Protein AF-A0A0A2DG38-F1 (afdb_monomer_lite)

pLDDT: mean 75.67, std 15.58, range [41.16, 90.81]

Sequence (60 aa):
MRIRDDFHGSVYAHTAGGVVVLTAGGEVPDGAQVDAGLLDPDSPPTTPVKRGGGRARKSE

Secondary structure (DSSP, 8-state):
-BB-TT--S-EEEEETTEEEEE-TTPBPPTT-B--GGGB-TTSPP---------------

Foldseek 3Di:
DFFAQPDPDWDFWQAPVGTDIADHRGDDDPRTDDDPVRDDPPDDPPPRPPPDDDDPDDDD

Organism: NCBI:txid99807

Radius of gyration: 15.99 Å; chains: 1; bounding box: 44×41×25 Å

Structure (mmCIF, N/CA/C/O backbone):
data_AF-A0A0A2DG38-F1
#
_entry.id   AF-A0A0A2DG38-F1
#
loop_
_atom_site.group_PDB
_atom_site.id
_atom_site.type_symbol
_atom_site.label_atom_id
_atom_site.label_alt_id
_atom_site.label_comp_id
_atom_site.label_asym_id
_atom_site.label_entity_id
_atom_site.label_seq_id
_atom_site.pdbx_PDB_ins_code
_atom_site.Cartn_x
_atom_site.Cartn_y
_atom_site.Cartn_z
_atom_site.occupancy
_atom_site.B_iso_or_equiv
_atom_site.auth_seq_id
_atom_site.auth_comp_id
_atom_site.auth_asym_id
_atom_site.auth_atom_id
_atom_site.pdbx_PDB_model_num
ATOM 1 N N . MET A 1 1 ? -5.425 4.269 -9.814 1.00 83.88 1 MET A N 1
ATOM 2 C CA . MET A 1 1 ? -4.146 3.885 -9.177 1.00 83.88 1 MET A CA 1
ATOM 3 C C . MET A 1 1 ? -4.097 2.393 -8.930 1.00 83.88 1 MET A C 1
ATOM 5 O O . MET A 1 1 ? -5.018 1.829 -8.343 1.00 83.88 1 MET A O 1
ATOM 9 N N . ARG A 1 2 ? -3.015 1.765 -9.381 1.00 87.38 2 ARG A N 1
ATOM 10 C CA . ARG A 1 2 ? -2.723 0.344 -9.187 1.00 87.38 2 ARG A CA 1
ATOM 11 C C . ARG A 1 2 ? -1.276 0.169 -8.754 1.00 87.38 2 ARG A C 1
ATOM 13 O O . ARG A 1 2 ? -0.454 1.052 -9.000 1.00 87.38 2 ARG A O 1
ATOM 20 N N . ILE A 1 3 ? -0.992 -0.958 -8.114 1.00 89.62 3 ILE A N 1
ATOM 21 C CA . ILE A 1 3 ? 0.380 -1.410 -7.885 1.00 89.62 3 ILE A CA 1
ATOM 22 C C . ILE A 1 3 ? 0.976 -1.831 -9.226 1.00 89.62 3 ILE A C 1
ATOM 24 O O . ILE A 1 3 ? 0.277 -2.443 -10.035 1.00 89.62 3 ILE A O 1
ATOM 28 N N . ARG A 1 4 ? 2.256 -1.526 -9.442 1.00 89.12 4 ARG A N 1
ATOM 29 C CA . ARG A 1 4 ? 2.982 -1.936 -10.649 1.00 89.12 4 ARG A CA 1
ATOM 30 C C . ARG A 1 4 ? 2.873 -3.441 -10.893 1.00 89.12 4 ARG A C 1
ATOM 32 O O . ARG A 1 4 ? 2.954 -4.238 -9.954 1.00 89.12 4 ARG A O 1
ATOM 39 N N . ASP A 1 5 ? 2.738 -3.828 -12.155 1.00 87.75 5 ASP A N 1
ATOM 40 C CA . ASP A 1 5 ? 2.670 -5.238 -12.557 1.00 87.75 5 ASP A CA 1
ATOM 41 C C . ASP A 1 5 ? 4.018 -5.970 -12.421 1.00 87.75 5 ASP A C 1
ATOM 43 O O . ASP A 1 5 ? 4.047 -7.190 -12.268 1.00 87.75 5 ASP A O 1
ATOM 47 N N . ASP A 1 6 ? 5.137 -5.240 -12.420 1.00 86.88 6 ASP A N 1
ATOM 48 C CA . ASP A 1 6 ? 6.489 -5.788 -12.237 1.00 86.88 6 ASP A CA 1
ATOM 49 C C . ASP A 1 6 ? 6.914 -5.910 -10.761 1.00 86.88 6 ASP A C 1
ATOM 51 O O . ASP A 1 6 ? 8.046 -6.295 -10.455 1.00 86.88 6 ASP A O 1
ATOM 55 N N . PHE A 1 7 ? 6.018 -5.601 -9.819 1.00 85.88 7 PHE A N 1
ATOM 56 C CA . PHE A 1 7 ? 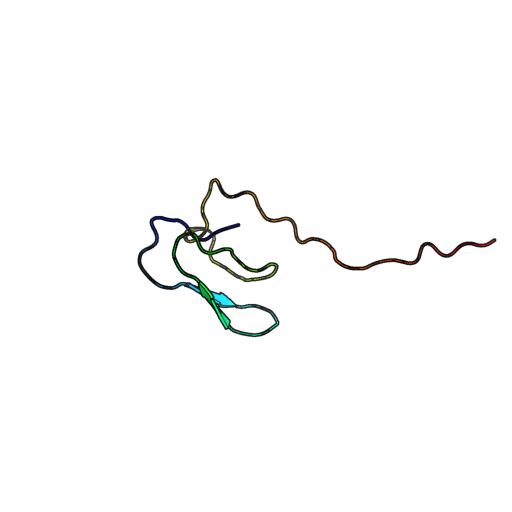6.317 -5.694 -8.397 1.00 85.88 7 PHE A CA 1
ATOM 57 C C . PHE A 1 7 ? 6.295 -7.148 -7.906 1.00 85.88 7 PHE A C 1
ATOM 59 O O . PHE A 1 7 ? 5.261 -7.812 -7.891 1.00 85.88 7 PHE A O 1
ATOM 66 N N . HIS A 1 8 ? 7.426 -7.647 -7.410 1.00 84.88 8 HIS A N 1
ATOM 67 C CA . HIS A 1 8 ? 7.498 -8.977 -6.809 1.00 84.88 8 HIS A CA 1
ATOM 68 C C . HIS A 1 8 ? 7.301 -8.907 -5.291 1.00 84.88 8 HIS A C 1
ATOM 70 O O . HIS A 1 8 ? 8.216 -8.543 -4.553 1.00 84.88 8 HIS A O 1
ATOM 76 N N . GLY A 1 9 ? 6.114 -9.289 -4.814 1.00 86.75 9 GLY A N 1
ATOM 77 C CA . GLY A 1 9 ? 5.818 -9.387 -3.384 1.00 86.75 9 GLY A CA 1
ATOM 78 C C . GLY A 1 9 ? 4.393 -8.979 -3.027 1.00 86.75 9 GLY A C 1
ATOM 79 O O . GLY A 1 9 ? 3.472 -9.071 -3.839 1.00 86.75 9 GLY A O 1
ATOM 80 N N . SER A 1 10 ? 4.215 -8.528 -1.786 1.00 87.25 10 SER A N 1
ATOM 81 C CA . SER A 1 10 ? 2.942 -8.023 -1.272 1.00 87.25 10 SER A CA 1
ATOM 82 C C . SER A 1 10 ? 3.126 -6.630 -0.679 1.00 87.25 10 SER A C 1
ATOM 84 O O . SER A 1 10 ? 4.089 -6.383 0.047 1.00 87.25 10 SER A O 1
ATOM 86 N N . VAL A 1 11 ? 2.201 -5.725 -0.988 1.00 87.31 11 VAL A N 1
ATOM 87 C CA . VAL A 1 11 ? 2.173 -4.349 -0.486 1.00 87.31 11 VAL A CA 1
ATOM 88 C C . VAL A 1 11 ? 1.140 -4.256 0.627 1.00 87.31 11 VAL A C 1
ATOM 90 O O . VAL A 1 11 ? -0.026 -4.586 0.426 1.00 87.31 11 VAL A O 1
ATOM 93 N N . TYR A 1 12 ? 1.557 -3.778 1.795 1.00 88.19 12 TYR A N 1
ATOM 94 C CA . TYR A 1 12 ? 0.650 -3.472 2.897 1.00 88.19 12 TYR A CA 1
ATOM 95 C C . TYR A 1 12 ? 0.195 -2.019 2.773 1.00 8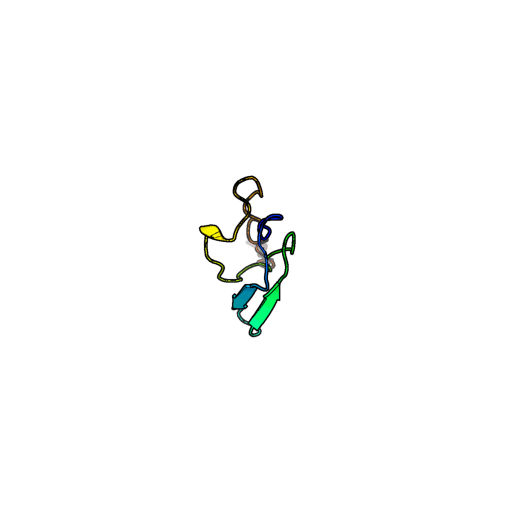8.19 12 TYR A C 1
ATOM 97 O O . TYR A 1 12 ? 0.968 -1.094 3.010 1.00 88.19 12 TYR A O 1
ATOM 105 N N . ALA A 1 13 ? -1.056 -1.821 2.376 1.00 86.94 13 ALA A N 1
ATOM 106 C CA . ALA A 1 13 ? -1.661 -0.512 2.203 1.00 86.94 13 ALA A CA 1
ATOM 107 C C . ALA A 1 13 ? -2.468 -0.136 3.453 1.00 86.94 13 ALA A C 1
ATOM 109 O O . ALA A 1 13 ? -3.374 -0.862 3.869 1.00 86.94 13 ALA A O 1
ATOM 110 N N . HIS A 1 14 ? -2.149 1.010 4.054 1.00 85.94 14 HIS A N 1
ATOM 111 C CA . HIS A 1 14 ? -2.884 1.524 5.207 1.00 85.94 14 HIS A CA 1
ATOM 112 C C . HIS A 1 14 ? -4.101 2.323 4.745 1.00 85.94 14 HIS A C 1
ATOM 114 O O . HIS A 1 14 ? -3.971 3.262 3.963 1.00 85.94 14 HIS A O 1
ATOM 120 N N . THR A 1 15 ? -5.276 1.972 5.261 1.00 86.44 15 THR A N 1
ATOM 121 C CA . THR A 1 15 ? -6.545 2.676 5.041 1.00 86.44 15 THR A CA 1
ATOM 122 C C . THR A 1 15 ? -7.149 3.102 6.378 1.00 86.44 15 THR A C 1
ATOM 124 O O . THR A 1 15 ? -6.759 2.605 7.436 1.00 86.44 15 THR A O 1
ATOM 127 N N . ALA A 1 16 ? -8.171 3.960 6.343 1.00 81.69 16 ALA A N 1
ATOM 128 C CA . ALA A 1 16 ? -8.943 4.313 7.537 1.00 81.69 16 ALA A CA 1
ATOM 129 C C . ALA A 1 16 ? -9.614 3.097 8.218 1.00 81.69 16 ALA A C 1
ATOM 131 O O . ALA A 1 16 ? -9.924 3.159 9.404 1.00 81.69 16 ALA A O 1
ATOM 132 N N . GLY A 1 17 ? -9.838 2.001 7.480 1.00 84.44 17 GLY A N 1
ATOM 133 C CA . GLY A 1 17 ? -10.450 0.766 7.981 1.00 84.44 17 GLY A CA 1
ATOM 134 C C . GLY A 1 17 ? -9.456 -0.302 8.451 1.00 84.44 17 GLY A C 1
ATOM 135 O O . GLY A 1 17 ? -9.890 -1.356 8.906 1.00 84.44 17 GLY A O 1
ATOM 136 N N . GLY A 1 18 ? -8.145 -0.058 8.335 1.00 86.00 18 GLY A N 1
ATOM 137 C CA . GLY A 1 18 ? -7.095 -1.020 8.676 1.00 86.00 18 GLY A CA 1
ATOM 138 C C . GLY A 1 18 ? -6.082 -1.231 7.552 1.00 86.00 18 GLY A C 1
ATOM 139 O O . GLY A 1 18 ? -5.948 -0.406 6.647 1.00 86.00 18 GLY A O 1
ATOM 140 N N . VAL A 1 19 ? -5.349 -2.342 7.622 1.00 88.88 19 VAL A N 1
ATOM 141 C CA . VAL A 1 19 ? -4.311 -2.698 6.646 1.00 88.88 19 VAL A CA 1
ATOM 142 C C . VAL A 1 19 ? -4.872 -3.686 5.629 1.00 88.88 19 VAL A C 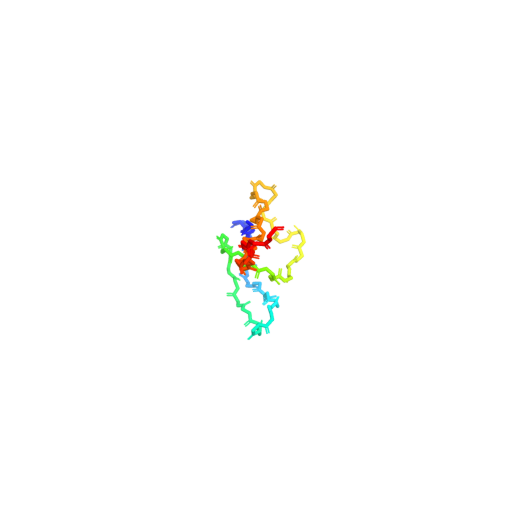1
ATOM 144 O O . VAL A 1 19 ? -5.455 -4.701 6.005 1.00 88.88 19 VAL A O 1
ATOM 147 N N . VAL A 1 20 ? -4.670 -3.397 4.346 1.00 88.94 20 VAL A N 1
ATOM 148 C CA . VAL A 1 20 ? -5.048 -4.265 3.225 1.00 88.94 20 VAL A CA 1
ATOM 149 C C . VAL A 1 20 ? -3.789 -4.743 2.521 1.00 88.94 20 VAL A C 1
ATOM 151 O O . VAL A 1 20 ? -2.853 -3.971 2.329 1.00 88.94 20 VAL A O 1
ATOM 154 N N . VAL A 1 21 ? -3.759 -6.016 2.138 1.00 90.81 21 VAL A N 1
ATOM 155 C CA . VAL A 1 21 ? -2.624 -6.601 1.417 1.00 90.81 21 VAL A CA 1
ATOM 156 C C . VAL A 1 21 ? -2.948 -6.615 -0.071 1.00 90.81 21 VAL A C 1
ATOM 158 O O . VAL A 1 21 ? -3.945 -7.206 -0.481 1.00 90.81 21 VAL A O 1
ATOM 161 N N . LEU A 1 22 ? -2.114 -5.953 -0.867 1.00 88.94 22 LEU A N 1
ATOM 162 C CA . LEU A 1 22 ? -2.234 -5.846 -2.318 1.00 88.94 22 LEU A CA 1
ATOM 163 C C . LEU A 1 22 ? -1.096 -6.610 -2.998 1.00 88.94 22 LEU A C 1
ATOM 165 O O . LEU A 1 22 ? 0.021 -6.684 -2.485 1.00 88.94 22 LEU A O 1
ATOM 169 N N . THR A 1 23 ? -1.376 -7.165 -4.169 1.00 90.62 23 THR A N 1
ATOM 170 C CA . THR A 1 23 ? -0.390 -7.818 -5.040 1.00 90.62 23 THR A CA 1
ATOM 171 C C . THR A 1 23 ? -0.104 -6.953 -6.267 1.00 90.62 23 THR A C 1
ATOM 173 O O . THR A 1 23 ? -0.766 -5.935 -6.478 1.00 90.62 23 THR A O 1
ATOM 176 N N . ALA A 1 24 ? 0.866 -7.365 -7.087 1.00 90.69 24 ALA A N 1
ATOM 177 C CA . ALA A 1 24 ? 1.126 -6.765 -8.398 1.00 90.69 24 ALA A CA 1
ATOM 178 C C . ALA A 1 24 ? -0.157 -6.646 -9.234 1.00 90.69 24 ALA A C 1
ATOM 180 O O . ALA A 1 24 ? -1.010 -7.540 -9.184 1.00 90.69 24 ALA A O 1
ATOM 181 N N . GLY A 1 25 ? -0.320 -5.519 -9.929 1.00 86.94 25 GLY A N 1
ATOM 182 C CA . GLY A 1 25 ? -1.528 -5.198 -10.698 1.00 86.94 25 GLY A CA 1
ATOM 183 C C . GLY A 1 25 ? -2.780 -4.940 -9.847 1.00 86.94 25 GLY A C 1
ATOM 184 O O . GLY A 1 25 ? -3.850 -4.625 -10.377 1.00 86.94 25 GLY A O 1
ATOM 185 N N . GLY A 1 26 ? -2.669 -5.061 -8.520 1.00 88.06 26 GLY A N 1
ATOM 186 C CA . GLY A 1 26 ? -3.759 -4.868 -7.575 1.00 88.06 26 GLY A CA 1
ATOM 187 C C . GLY A 1 26 ? -4.241 -3.421 -7.542 1.00 88.06 26 GLY A C 1
ATOM 188 O O . GLY A 1 26 ? -3.455 -2.473 -7.611 1.00 88.06 26 GLY A O 1
ATOM 189 N N . GLU A 1 27 ? -5.555 -3.246 -7.420 1.00 88.50 27 GLU A N 1
ATOM 190 C CA . GLU A 1 27 ? -6.160 -1.925 -7.292 1.00 88.50 27 GLU A CA 1
ATOM 191 C C . GLU A 1 27 ? -5.915 -1.342 -5.902 1.00 88.50 27 GLU A C 1
ATOM 193 O O . GLU A 1 27 ? -6.146 -1.998 -4.886 1.00 88.50 27 GLU A O 1
ATOM 198 N N . VAL A 1 28 ? -5.442 -0.096 -5.866 1.00 87.06 28 VAL A N 1
ATOM 199 C CA . VAL A 1 28 ? -5.199 0.614 -4.612 1.00 87.06 28 VAL A CA 1
ATOM 200 C C . VAL A 1 28 ? -6.519 1.219 -4.129 1.00 87.06 28 VAL A C 1
ATOM 202 O O . VAL A 1 28 ? -7.114 2.011 -4.866 1.00 87.06 28 VAL A O 1
ATOM 205 N N . PRO A 1 29 ? -6.992 0.875 -2.915 1.00 83.06 29 PRO A N 1
ATOM 206 C CA . PRO A 1 29 ? -8.224 1.427 -2.367 1.00 83.06 29 PRO A CA 1
ATOM 207 C C . PRO A 1 29 ? -8.153 2.949 -2.241 1.00 83.06 29 PRO A C 1
ATOM 209 O O . PRO A 1 29 ? -7.105 3.510 -1.916 1.00 83.06 29 PRO A O 1
ATOM 212 N N . ASP A 1 30 ? -9.288 3.618 -2.440 1.00 80.75 30 ASP A N 1
ATOM 213 C CA . ASP A 1 30 ? -9.369 5.069 -2.278 1.00 80.75 30 ASP A CA 1
ATOM 214 C C . ASP A 1 30 ? -9.012 5.479 -0.838 1.00 80.75 30 ASP A C 1
ATOM 216 O O . ASP A 1 30 ? -9.493 4.893 0.137 1.00 80.75 30 ASP A O 1
ATOM 220 N N . GLY A 1 31 ? -8.128 6.467 -0.709 1.00 79.12 31 GLY A N 1
ATOM 221 C CA . GLY A 1 31 ? -7.580 6.906 0.576 1.00 79.12 31 GLY A CA 1
ATOM 222 C C . GLY A 1 31 ? -6.517 5.988 1.192 1.00 79.12 31 GLY A C 1
ATOM 223 O O . GLY A 1 31 ? -6.104 6.244 2.324 1.00 79.12 31 GLY A O 1
ATOM 224 N N . ALA A 1 32 ? -6.060 4.945 0.492 1.00 85.62 32 ALA A N 1
ATOM 225 C CA . ALA A 1 32 ? -4.923 4.155 0.944 1.00 85.62 32 ALA A CA 1
ATOM 226 C C . ALA A 1 32 ? -3.604 4.924 0.773 1.00 85.62 32 ALA A C 1
ATOM 228 O O . ALA A 1 32 ? -3.350 5.520 -0.275 1.00 85.62 32 ALA A O 1
ATOM 229 N N . GLN A 1 33 ? -2.741 4.885 1.789 1.00 81.94 33 GLN A N 1
ATOM 230 C CA . GLN A 1 33 ? -1.386 5.428 1.682 1.00 81.94 33 GLN A CA 1
ATOM 231 C C . GLN A 1 33 ? -0.443 4.366 1.117 1.00 81.94 33 GLN A C 1
ATOM 233 O O . GLN A 1 33 ? -0.202 3.338 1.751 1.00 81.94 33 GLN A O 1
ATOM 238 N N . VAL A 1 34 ? 0.079 4.629 -0.081 1.00 83.31 34 VAL A N 1
ATOM 239 C CA . VAL A 1 34 ? 1.036 3.775 -0.793 1.00 83.31 34 VAL A CA 1
ATOM 240 C C . VAL A 1 34 ? 2.158 4.655 -1.339 1.00 83.31 34 VAL A C 1
ATOM 242 O O . VAL A 1 34 ? 1.904 5.772 -1.790 1.00 83.31 34 VAL A O 1
ATOM 245 N N . ASP A 1 35 ? 3.396 4.162 -1.276 1.00 84.44 35 ASP A N 1
ATOM 246 C CA . ASP A 1 35 ? 4.561 4.867 -1.813 1.00 84.44 35 ASP A CA 1
ATOM 247 C C . ASP A 1 35 ? 4.489 4.987 -3.344 1.00 84.44 35 ASP A C 1
ATOM 249 O O . ASP A 1 35 ? 4.124 4.034 -4.037 1.00 84.44 35 ASP A O 1
ATOM 253 N N . ALA A 1 36 ? 4.868 6.149 -3.878 1.00 82.12 36 ALA A N 1
ATOM 254 C CA . ALA A 1 36 ? 4.793 6.430 -5.309 1.00 82.12 36 ALA A CA 1
ATOM 255 C C . ALA A 1 36 ? 5.661 5.487 -6.163 1.00 82.12 36 ALA A C 1
ATOM 257 O O . ALA A 1 36 ? 5.308 5.223 -7.307 1.00 82.12 36 ALA A O 1
ATOM 258 N N . GLY A 1 37 ? 6.753 4.934 -5.623 1.00 83.88 37 GLY A N 1
ATOM 259 C CA . GLY A 1 37 ? 7.611 3.978 -6.329 1.00 83.88 37 GLY A CA 1
ATOM 260 C C . GLY A 1 37 ? 6.977 2.597 -6.546 1.00 83.88 37 GLY A C 1
ATOM 261 O O . GLY A 1 37 ? 7.448 1.835 -7.397 1.00 83.88 37 GLY A O 1
ATOM 262 N N . LEU A 1 38 ? 5.912 2.282 -5.798 1.00 84.62 38 LEU A N 1
ATOM 263 C CA . LEU A 1 38 ? 5.137 1.039 -5.902 1.00 84.62 38 LEU A CA 1
ATOM 264 C C . LEU A 1 38 ? 3.915 1.174 -6.816 1.00 84.62 38 LEU A C 1
ATOM 266 O O . LEU A 1 38 ? 3.327 0.165 -7.208 1.00 84.62 38 LEU A O 1
ATOM 270 N N . LEU A 1 39 ? 3.523 2.407 -7.132 1.00 86.31 39 LEU A N 1
ATOM 271 C CA . LEU A 1 39 ? 2.397 2.699 -8.003 1.00 86.31 39 LEU A CA 1
ATOM 272 C C . LEU A 1 39 ? 2.825 2.652 -9.463 1.00 86.31 39 LEU A C 1
ATOM 274 O O . LEU A 1 39 ? 3.938 3.035 -9.821 1.00 86.31 39 LEU A O 1
ATOM 278 N N . ASP A 1 40 ? 1.922 2.166 -10.302 1.00 84.00 40 ASP A N 1
ATOM 279 C CA . ASP A 1 40 ? 2.113 2.202 -11.741 1.00 84.00 40 ASP A CA 1
ATOM 280 C C . ASP A 1 40 ? 2.074 3.665 -12.236 1.00 84.00 40 ASP A C 1
ATOM 282 O O . ASP A 1 40 ? 1.078 4.356 -11.983 1.00 84.00 40 ASP A O 1
ATOM 286 N N . PRO A 1 41 ? 3.144 4.157 -12.897 1.00 71.69 41 PRO A N 1
ATOM 287 C CA . PRO A 1 41 ? 3.259 5.553 -13.317 1.00 71.69 41 PRO A CA 1
ATOM 288 C C . PRO A 1 41 ? 2.295 5.930 -14.452 1.00 71.69 41 PRO A C 1
ATOM 290 O O . PRO A 1 41 ? 1.981 7.111 -14.600 1.00 71.69 41 PRO A O 1
ATOM 293 N N . ASP A 1 42 ? 1.807 4.953 -15.219 1.00 70.81 42 ASP A N 1
ATOM 294 C CA . ASP A 1 42 ? 0.806 5.128 -16.274 1.00 70.81 42 ASP A CA 1
ATOM 295 C C . ASP A 1 42 ? -0.629 4.951 -15.745 1.00 70.81 42 ASP A C 1
ATOM 297 O O . ASP A 1 42 ? -1.607 5.239 -16.443 1.00 70.81 42 ASP A O 1
ATOM 301 N N . SER A 1 43 ? -0.802 4.519 -14.491 1.00 62.88 43 SER A N 1
ATOM 302 C CA . SER A 1 43 ? -2.126 4.400 -13.887 1.00 62.88 43 SER A CA 1
ATOM 303 C C . SER A 1 43 ? -2.656 5.779 -13.485 1.00 62.88 43 SER A C 1
ATOM 305 O O . SER A 1 43 ? -2.088 6.428 -12.601 1.00 62.88 43 SER A O 1
ATOM 307 N N . PRO A 1 44 ? -3.788 6.238 -14.055 1.00 58.88 44 PRO A N 1
ATOM 308 C CA . PRO A 1 44 ? -4.329 7.539 -13.707 1.00 58.88 44 PRO A CA 1
ATOM 309 C C . PRO A 1 44 ? -4.655 7.599 -12.204 1.00 58.88 44 PRO A C 1
ATOM 311 O O . PRO A 1 44 ? -5.111 6.599 -11.616 1.00 58.88 44 PRO A O 1
ATOM 314 N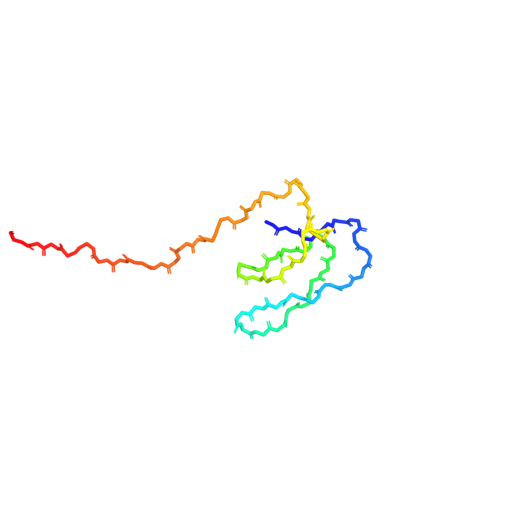 N . PRO A 1 45 ? -4.442 8.762 -11.555 1.00 58.59 45 PRO A N 1
ATOM 315 C CA . PRO A 1 45 ? -4.892 8.965 -10.191 1.00 58.59 45 PRO A CA 1
ATOM 316 C C . PRO A 1 45 ? -6.399 8.712 -10.161 1.00 58.59 45 PRO A C 1
ATOM 318 O O . PRO A 1 45 ? -7.163 9.392 -10.847 1.00 58.59 45 PRO A O 1
ATOM 321 N N . THR A 1 46 ? -6.833 7.703 -9.399 1.00 56.44 46 THR A N 1
ATOM 322 C CA . THR A 1 46 ? -8.261 7.509 -9.147 1.00 56.44 46 THR A CA 1
ATOM 323 C C . THR A 1 46 ? -8.656 8.699 -8.292 1.00 56.4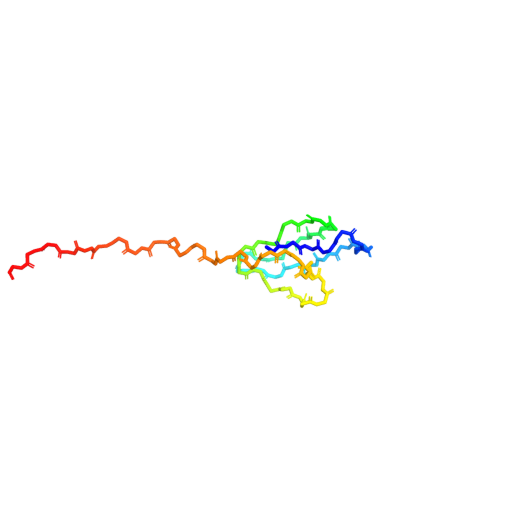4 46 THR A C 1
ATOM 325 O O . THR A 1 46 ? -8.315 8.758 -7.116 1.00 56.44 46 THR A O 1
ATOM 328 N N . THR A 1 47 ? -9.266 9.712 -8.903 1.00 52.62 47 THR A N 1
ATOM 329 C CA . THR A 1 47 ? -9.773 10.868 -8.168 1.00 52.62 47 THR A CA 1
ATOM 330 C C . THR A 1 47 ? -10.701 10.354 -7.074 1.00 52.62 47 THR A C 1
ATOM 332 O O . THR A 1 47 ? -11.600 9.572 -7.409 1.00 52.62 47 THR A O 1
ATOM 335 N N . PRO A 1 48 ? -10.532 10.775 -5.809 1.00 50.75 48 PRO A N 1
ATOM 336 C CA . PRO A 1 48 ? -11.427 10.358 -4.747 1.00 50.75 48 PRO A CA 1
ATOM 337 C C . PRO A 1 48 ? -12.830 10.801 -5.140 1.00 50.75 48 PRO A C 1
ATOM 339 O O . PRO A 1 48 ? -13.115 11.998 -5.275 1.00 50.75 48 PRO A O 1
ATOM 342 N N . VAL A 1 49 ? -13.710 9.835 -5.402 1.00 52.69 49 VAL A N 1
ATOM 343 C CA . VAL A 1 49 ? -15.106 10.136 -5.697 1.00 52.69 49 VAL A CA 1
ATOM 344 C C . VAL A 1 49 ? -15.680 10.626 -4.384 1.00 52.69 49 VAL A C 1
ATOM 346 O O . VAL A 1 49 ? -15.950 9.841 -3.477 1.00 52.69 49 VAL A O 1
ATOM 349 N N . LYS A 1 50 ? -15.824 11.948 -4.282 1.00 51.50 50 LYS A N 1
ATOM 350 C CA . LYS A 1 50 ? -16.431 12.664 -3.163 1.00 51.50 50 LYS A CA 1
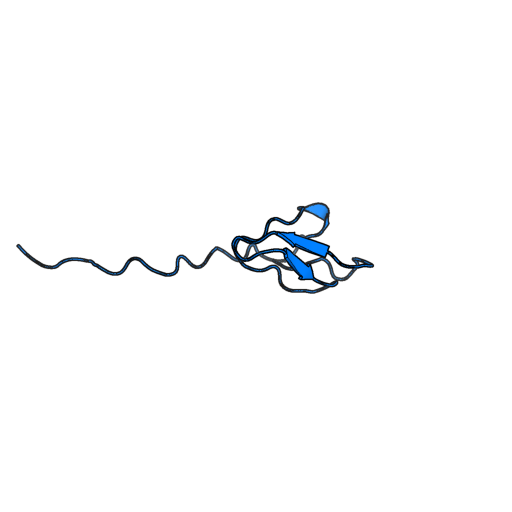ATOM 351 C C . LYS A 1 50 ? -17.872 12.164 -2.994 1.00 51.50 50 LYS A C 1
ATOM 353 O O . LYS A 1 50 ? -18.823 12.729 -3.528 1.00 51.50 50 LYS A O 1
ATOM 358 N N . ARG A 1 51 ? -18.038 11.041 -2.294 1.00 56.44 51 ARG A N 1
ATOM 359 C CA . ARG A 1 51 ? -19.334 10.468 -1.942 1.00 56.44 51 ARG A CA 1
ATOM 360 C C . ARG A 1 51 ? -19.925 11.323 -0.826 1.00 56.44 51 ARG A C 1
ATOM 362 O O . ARG A 1 51 ? -19.576 11.165 0.335 1.00 56.44 51 ARG A O 1
ATOM 369 N N . GLY A 1 52 ? -20.847 12.207 -1.198 1.00 45.88 52 GLY A N 1
ATOM 370 C CA . GLY A 1 52 ? -21.844 12.746 -0.277 1.00 45.88 52 GLY A CA 1
ATOM 371 C C . GLY A 1 52 ? -21.705 14.232 0.037 1.00 45.88 52 GLY A C 1
ATOM 372 O O . GLY A 1 52 ? -20.820 14.667 0.762 1.00 45.88 52 GLY A O 1
ATOM 373 N N . GLY A 1 53 ? -22.673 14.995 -0.462 1.00 41.16 53 GLY A N 1
ATOM 374 C CA . GLY A 1 53 ? -22.933 16.370 -0.055 1.00 41.16 53 GLY A CA 1
ATOM 375 C C . GLY A 1 53 ? -24.243 16.893 -0.633 1.00 41.16 53 GLY A C 1
ATOM 376 O O . GLY A 1 53 ? -24.322 18.039 -1.057 1.00 41.16 53 GLY A O 1
ATOM 377 N N . GLY A 1 54 ? -25.269 16.041 -0.714 1.00 57.47 54 GLY A N 1
ATOM 378 C CA . GLY A 1 54 ? -26.622 16.486 -1.017 1.00 57.47 54 GLY A CA 1
ATOM 379 C C . GLY A 1 54 ? -27.124 17.408 0.092 1.00 57.47 54 GLY A C 1
ATOM 380 O O . GLY A 1 54 ? -27.220 16.978 1.238 1.00 57.47 54 GLY A O 1
ATOM 381 N N . ARG A 1 55 ? -27.421 18.662 -0.262 1.00 53.88 55 ARG A N 1
ATOM 382 C CA . ARG A 1 55 ? -28.509 19.525 0.247 1.00 53.88 55 ARG A CA 1
ATOM 383 C C . ARG A 1 55 ? -28.323 20.928 -0.344 1.00 53.88 55 ARG A C 1
ATOM 385 O O . ARG A 1 55 ? -27.911 21.854 0.344 1.00 53.88 55 ARG A O 1
ATOM 392 N N . ALA A 1 56 ? -28.681 21.096 -1.617 1.00 54.09 56 ALA A N 1
ATOM 393 C CA . ALA A 1 56 ? -29.134 22.402 -2.082 1.00 54.09 56 ALA A CA 1
ATOM 394 C C . ALA A 1 56 ? -30.512 22.628 -1.439 1.00 54.09 56 ALA A C 1
ATOM 396 O O . ALA A 1 56 ? -31.517 22.075 -1.887 1.00 54.09 56 ALA A O 1
ATOM 397 N N . ARG A 1 57 ? -30.541 23.324 -0.296 1.00 57.03 57 ARG A N 1
ATOM 398 C CA . ARG A 1 57 ? -31.801 23.768 0.304 1.00 57.03 57 ARG A CA 1
ATOM 399 C C . ARG A 1 57 ? -32.421 24.811 -0.625 1.00 57.03 57 ARG A C 1
ATOM 401 O O . ARG A 1 57 ? -31.768 25.772 -1.010 1.00 57.03 57 ARG A O 1
ATOM 408 N N . LYS A 1 58 ? -33.676 24.559 -0.981 1.00 50.62 58 LYS A N 1
ATOM 409 C CA . LYS A 1 58 ? -34.623 25.499 -1.583 1.00 50.62 58 LYS A CA 1
ATOM 410 C C . LYS A 1 58 ? -35.083 26.517 -0.524 1.00 50.62 58 LYS A C 1
ATOM 412 O O . LYS A 1 58 ? -35.122 26.154 0.656 1.00 50.62 58 LYS A O 1
ATOM 417 N N . SER A 1 59 ? -35.596 27.658 -0.998 1.00 47.53 59 SER A N 1
ATOM 418 C CA . SER A 1 59 ? -36.295 28.762 -0.287 1.00 47.53 59 SER A CA 1
ATOM 419 C C . SER A 1 59 ? -35.327 29.780 0.335 1.00 47.53 59 SER A C 1
ATOM 421 O O . SER A 1 59 ? -34.362 29.367 0.967 1.00 47.53 59 SER A O 1
ATOM 423 N N . GLU A 1 60 ? -35.471 31.092 0.158 1.00 44.16 60 GLU A N 1
ATOM 424 C CA . GLU A 1 60 ? -36.637 31.954 -0.112 1.00 44.16 60 GLU A CA 1
ATOM 425 C C . GLU A 1 60 ? -36.167 33.261 -0.775 1.00 44.16 60 GLU A C 1
ATOM 427 O O . GLU A 1 60 ? -35.017 33.671 -0.487 1.00 44.16 60 GLU A O 1
#